Protein AF-A0A6L5G0G0-F1 (afdb_monomer)

Solvent-accessible surface area (backbone atoms only — not comparable to full-atom values): 9342 Å² total; per-residue (Å²): 133,73,74,63,68,57,70,72,74,51,90,42,75,26,52,56,30,39,53,50,12,50,52,31,34,53,52,14,51,51,35,55,75,64,59,77,50,61,69,68,58,22,54,49,28,38,52,49,12,52,54,31,38,58,48,15,64,65,59,67,57,68,87,80,66,74,54,48,72,48,60,78,54,49,66,43,68,69,32,62,46,70,72,33,79,44,62,29,80,39,79,40,68,38,31,44,49,64,45,68,46,42,78,51,88,53,52,81,57,82,54,84,40,38,14,36,45,38,36,22,51,75,84,42,80,76,47,68,41,85,55,57,53,41,75,48,70,38,66,73,41,79,45,42,42,35,44,32,50,22,34,40,75,69,43,54,26,45,66,73,42,66,40,77,35,43,33,36,23,37,81,125

Secondary structure (DSSP, 8-state):
--SHHHHHH--SHHHHHHHHHHHHHHHHHHHHHHT-S-HHHHHHHHHHHHHHHHHHHHHSS---PPPPBPPS-EEEEEESPTTEEEETTSEEEEEEEEES-EE---TT---TTEEEEEEEETTEEEE--SSSEEEEE--SEEEEEEEEEE-TTSPEEEEEEEEEEEEEEE--

Foldseek 3Di:
DPVPVVPPPPPDPLVVLLVQLVVLLVVLVVCCVVVVDDPVSSVVSNVSSVVSNVVSVVRPPDPVPPAAADAPKAKDWPPPDFAAEDAAPDWDKTAIDMPPADQDQALPDPDRNYWWKFKDKQNHTQDTDSHRMDIDHHHAAKIKIKIWTGHSNRGAHVVTHIDIGIYGHDND

Mean predicted aligned error: 12.22 Å

pLDDT: mean 87.74, std 15.02, range [38.47, 98.75]

Nearest PDB structures (foldseek):
  1ccz-assembly1_A  TM=6.020E-01  e=1.838E+00  Homo sapiens
  3d36-assembly1_A  TM=2.851E-01  e=2.167E-01  Geobacillus stearothermophilus 10

Structure (mmCIF, N/CA/C/O backbone):
data_AF-A0A6L5G0G0-F1
#
_entry.id   AF-A0A6L5G0G0-F1
#
loop_
_atom_site.group_PDB
_atom_site.id
_atom_site.type_symbol
_atom_site.label_atom_id
_atom_site.label_alt_id
_atom_site.label_comp_id
_atom_site.label_asym_id
_atom_site.label_entity_id
_atom_site.label_seq_id
_atom_site.pdbx_PDB_ins_code
_atom_site.Cartn_x
_atom_site.Cartn_y
_atom_site.Cartn_z
_atom_site.occupancy
_atom_site.B_iso_or_equiv
_atom_site.auth_seq_id
_atom_site.auth_comp_id
_atom_site.auth_asym_id
_atom_site.auth_atom_id
_atom_site.pdbx_PDB_model_num
ATOM 1 N N . MET A 1 1 ? 3.079 16.832 -18.531 1.00 38.66 1 MET A N 1
ATOM 2 C CA . MET A 1 1 ? 4.451 16.418 -18.903 1.00 38.66 1 MET A CA 1
ATOM 3 C C . MET A 1 1 ? 4.672 14.930 -18.592 1.00 38.66 1 MET A C 1
ATOM 5 O O . MET A 1 1 ? 5.635 14.574 -17.938 1.00 38.66 1 MET A O 1
ATOM 9 N N . SER A 1 2 ? 3.770 14.051 -19.047 1.00 50.28 2 SER A N 1
ATOM 10 C CA . SER A 1 2 ? 3.674 12.662 -18.550 1.00 50.28 2 SER A CA 1
ATOM 11 C C . SER A 1 2 ? 4.301 11.609 -19.482 1.00 50.28 2 SER A C 1
ATOM 13 O O . SER A 1 2 ? 4.584 10.502 -19.050 1.00 50.28 2 SER A O 1
ATOM 15 N N . LEU A 1 3 ? 4.626 11.965 -20.730 1.00 41.34 3 LEU A N 1
ATOM 16 C CA . LEU A 1 3 ? 5.251 11.040 -21.689 1.00 41.34 3 LEU A CA 1
ATOM 17 C C . LEU A 1 3 ? 6.775 10.886 -21.529 1.00 41.34 3 LEU A C 1
ATOM 19 O O . LEU A 1 3 ? 7.343 9.932 -22.049 1.00 41.34 3 LEU A O 1
ATOM 23 N N . ALA A 1 4 ? 7.446 11.803 -20.823 1.00 38.47 4 ALA A N 1
ATOM 24 C CA . ALA A 1 4 ? 8.908 11.804 -20.723 1.00 38.47 4 ALA A CA 1
ATOM 25 C C . ALA A 1 4 ? 9.458 10.801 -19.691 1.00 38.47 4 ALA A C 1
ATOM 27 O O . ALA A 1 4 ? 10.555 10.291 -19.889 1.00 38.47 4 ALA A O 1
ATOM 28 N N . HIS A 1 5 ? 8.697 10.477 -18.639 1.00 39.84 5 HIS A N 1
ATOM 29 C CA . HIS A 1 5 ? 9.142 9.535 -17.602 1.00 39.84 5 HIS A CA 1
ATOM 30 C C . HIS A 1 5 ? 8.911 8.063 -17.953 1.00 39.84 5 HIS A C 1
ATOM 32 O O . HIS A 1 5 ? 9.583 7.205 -17.395 1.00 39.84 5 HIS A O 1
ATOM 38 N N . ILE A 1 6 ? 8.031 7.767 -18.916 1.00 47.44 6 ILE A N 1
ATOM 39 C CA . ILE A 1 6 ? 7.888 6.403 -19.442 1.00 47.44 6 ILE A CA 1
ATOM 40 C C . ILE A 1 6 ? 9.139 6.053 -20.256 1.00 47.44 6 ILE A C 1
ATOM 42 O O . ILE A 1 6 ? 9.745 5.023 -20.027 1.00 47.44 6 ILE A O 1
ATOM 46 N N . LEU A 1 7 ? 9.610 6.954 -21.124 1.00 46.91 7 LEU A N 1
ATOM 47 C CA . LEU A 1 7 ? 10.723 6.671 -22.041 1.00 46.91 7 LEU A CA 1
ATOM 48 C C . LEU A 1 7 ? 12.123 6.716 -21.406 1.00 46.91 7 LEU A C 1
ATOM 50 O O . LEU A 1 7 ? 13.072 6.263 -22.042 1.00 46.91 7 LEU A O 1
ATOM 54 N N . SER A 1 8 ? 12.291 7.280 -20.205 1.00 47.31 8 SER A N 1
ATOM 55 C CA . SER A 1 8 ? 13.625 7.446 -19.607 1.00 47.31 8 SER A CA 1
ATOM 56 C C . SER A 1 8 ? 14.097 6.254 -18.770 1.00 47.31 8 SER A C 1
ATOM 58 O O . SER A 1 8 ? 15.305 6.100 -18.620 1.00 47.31 8 SER A O 1
ATOM 60 N N . ASN A 1 9 ? 13.185 5.413 -18.262 1.00 46.22 9 ASN A N 1
ATOM 61 C CA . ASN A 1 9 ? 13.530 4.239 -17.443 1.00 46.22 9 ASN A CA 1
ATOM 62 C C . ASN A 1 9 ? 13.171 2.886 -18.086 1.00 46.22 9 ASN A C 1
ATOM 64 O O . ASN A 1 9 ? 13.640 1.861 -17.609 1.00 46.22 9 ASN A O 1
ATOM 68 N N . SER A 1 10 ? 12.398 2.855 -19.178 1.00 51.69 10 SER A N 1
ATOM 69 C CA . SER A 1 10 ? 11.943 1.616 -19.828 1.00 51.69 10 SER A CA 1
ATOM 70 C C . SER A 1 10 ? 12.792 1.240 -21.055 1.00 51.69 10 SER A C 1
ATOM 72 O O . SER A 1 10 ? 12.276 1.074 -22.162 1.00 51.69 10 SER A O 1
ATOM 74 N N . GLY A 1 11 ? 14.114 1.138 -20.897 1.00 51.06 11 GLY A N 1
ATOM 75 C CA . GLY A 1 11 ? 15.031 0.654 -21.945 1.00 51.06 11 GLY A CA 1
ATOM 76 C C . GLY A 1 11 ? 14.934 -0.860 -22.184 1.00 51.06 11 GLY A C 1
ATOM 77 O O . GLY A 1 11 ? 15.960 -1.527 -22.285 1.00 51.06 11 GLY A O 1
ATOM 78 N N . GLY A 1 12 ? 13.717 -1.407 -22.175 1.00 65.69 12 GLY A N 1
ATOM 79 C CA . GLY A 1 12 ? 13.437 -2.833 -22.275 1.00 65.69 12 GLY A CA 1
ATOM 80 C C . GLY A 1 12 ? 13.201 -3.298 -23.720 1.00 65.69 12 GLY A C 1
ATOM 81 O O . GLY A 1 12 ? 12.802 -2.499 -24.578 1.00 65.69 12 GLY A O 1
ATOM 82 N N . PRO A 1 13 ? 13.408 -4.598 -24.013 1.00 68.88 13 PRO A N 1
ATOM 83 C CA . PRO A 1 13 ? 13.151 -5.177 -25.335 1.00 68.88 13 PRO A CA 1
ATOM 84 C C . PRO A 1 13 ? 11.705 -4.981 -25.825 1.00 68.88 13 PRO A C 1
ATOM 86 O O . PRO A 1 13 ? 11.450 -4.946 -27.026 1.00 68.88 13 PRO A O 1
ATOM 89 N N . ASP A 1 14 ? 10.748 -4.854 -24.909 1.00 73.94 14 ASP A N 1
ATOM 90 C CA . ASP A 1 14 ? 9.327 -4.621 -25.165 1.00 73.94 14 ASP A CA 1
ATOM 91 C C . ASP A 1 14 ? 9.059 -3.233 -25.771 1.00 73.94 14 ASP A C 1
ATOM 93 O O . ASP A 1 14 ? 8.331 -3.118 -26.762 1.00 73.94 14 ASP A O 1
ATOM 97 N N . VAL A 1 15 ? 9.709 -2.186 -25.257 1.00 77.00 15 VAL A N 1
ATOM 98 C CA . VAL A 1 15 ? 9.562 -0.813 -25.766 1.00 77.00 15 VAL A CA 1
ATOM 99 C C . VAL A 1 15 ? 10.229 -0.659 -27.130 1.00 77.00 15 VAL A C 1
ATOM 101 O O . VAL A 1 15 ? 9.651 -0.053 -28.038 1.00 77.00 15 VAL A O 1
ATOM 104 N N . GLU A 1 16 ? 11.403 -1.264 -27.321 1.00 80.19 16 GLU A N 1
ATOM 105 C CA . GLU A 1 16 ? 12.079 -1.304 -28.623 1.00 80.19 16 GLU A CA 1
ATOM 106 C C . GLU A 1 16 ? 11.213 -1.999 -29.688 1.00 80.19 16 GLU A C 1
ATOM 108 O O . GLU A 1 16 ? 11.059 -1.489 -30.806 1.00 80.19 16 GLU A O 1
ATOM 113 N N . LEU A 1 17 ? 10.582 -3.124 -29.333 1.00 83.44 17 LEU A N 1
ATOM 114 C CA . LEU A 1 17 ? 9.661 -3.853 -30.208 1.00 83.44 17 LEU A CA 1
ATOM 115 C C . LEU A 1 17 ? 8.393 -3.053 -30.518 1.00 83.44 17 LEU A C 1
ATOM 117 O O . LEU A 1 17 ? 7.915 -3.101 -31.653 1.00 83.44 17 LEU A O 1
ATOM 121 N N . LEU A 1 18 ? 7.865 -2.288 -29.561 1.00 84.56 18 LEU A N 1
ATOM 122 C CA . LEU A 1 18 ? 6.684 -1.448 -29.764 1.00 84.56 18 LEU A CA 1
ATOM 123 C C . LEU A 1 18 ? 6.971 -0.283 -30.726 1.00 84.56 18 LEU A C 1
ATOM 125 O O . LEU A 1 18 ? 6.176 -0.005 -31.629 1.00 84.56 18 LEU A O 1
ATOM 129 N N . ILE A 1 19 ? 8.138 0.355 -30.595 1.00 86.88 19 ILE A N 1
ATOM 130 C CA . ILE A 1 19 ? 8.593 1.402 -31.522 1.00 86.88 19 ILE A CA 1
ATOM 131 C C . ILE A 1 19 ? 8.806 0.816 -32.925 1.00 86.88 19 ILE A C 1
ATOM 133 O O . ILE A 1 19 ? 8.362 1.404 -33.918 1.00 86.88 19 ILE A O 1
ATOM 137 N N . ALA A 1 20 ? 9.425 -0.363 -33.025 1.00 86.81 20 ALA A N 1
ATOM 138 C CA . ALA A 1 20 ? 9.619 -1.056 -34.297 1.00 86.81 20 ALA A CA 1
ATOM 139 C C . ALA A 1 20 ? 8.284 -1.462 -34.949 1.00 86.81 20 ALA A C 1
ATOM 141 O O . ALA A 1 20 ? 8.104 -1.266 -36.155 1.00 86.81 20 ALA A O 1
ATOM 142 N N . ALA A 1 21 ? 7.328 -1.965 -34.161 1.00 89.88 21 ALA A N 1
ATOM 143 C CA . ALA A 1 21 ? 5.978 -2.300 -34.609 1.00 89.88 21 ALA A CA 1
ATOM 144 C C . ALA A 1 21 ? 5.264 -1.074 -35.190 1.00 89.88 21 ALA A C 1
ATOM 146 O O . ALA A 1 21 ? 4.724 -1.127 -36.298 1.00 89.88 21 ALA A O 1
ATOM 147 N N . PHE A 1 22 ? 5.318 0.056 -34.481 1.00 90.38 22 PHE A N 1
ATOM 148 C CA . PHE A 1 22 ? 4.723 1.308 -34.936 1.00 90.38 22 PHE A CA 1
ATOM 149 C C . PHE A 1 22 ? 5.368 1.809 -36.237 1.00 90.38 22 PHE A C 1
ATOM 151 O O . PHE A 1 22 ? 4.660 2.123 -37.197 1.00 90.38 22 PHE A O 1
ATOM 158 N N . GLY A 1 23 ? 6.703 1.815 -36.315 1.00 91.38 23 GLY A N 1
ATOM 159 C CA . GLY A 1 23 ? 7.438 2.221 -37.515 1.00 91.38 23 GLY A CA 1
ATOM 160 C C . GLY A 1 23 ? 7.108 1.361 -38.740 1.00 91.38 23 GLY A C 1
ATOM 161 O O . GLY A 1 23 ? 6.829 1.895 -39.818 1.00 91.38 23 GLY A O 1
ATOM 162 N N . ALA A 1 24 ? 7.065 0.036 -38.573 1.00 90.50 24 ALA A N 1
ATOM 163 C CA . ALA A 1 24 ? 6.677 -0.895 -39.633 1.00 90.50 24 ALA A CA 1
ATOM 164 C C . ALA A 1 24 ? 5.220 -0.689 -40.081 1.00 90.50 24 ALA A C 1
ATOM 166 O O . ALA A 1 24 ? 4.935 -0.722 -41.280 1.00 90.50 24 ALA A O 1
ATOM 167 N N . GLY A 1 25 ? 4.309 -0.412 -39.141 1.00 91.94 25 GLY A N 1
ATOM 168 C CA . GLY A 1 25 ? 2.899 -0.147 -39.426 1.00 91.94 25 GLY A CA 1
ATOM 169 C C . GLY A 1 25 ? 2.702 1.126 -40.247 1.00 91.94 25 GLY A C 1
ATOM 170 O O . GLY A 1 25 ? 2.052 1.092 -41.294 1.00 91.94 25 GLY A O 1
ATOM 171 N N . VAL A 1 26 ? 3.325 2.232 -39.828 1.00 92.06 26 VAL A N 1
ATOM 172 C CA . VAL A 1 26 ? 3.271 3.514 -40.551 1.00 92.06 26 VAL A CA 1
ATOM 173 C C . VAL A 1 26 ? 3.848 3.367 -41.959 1.00 92.06 26 VAL A C 1
ATOM 175 O O . VAL A 1 26 ? 3.199 3.769 -42.926 1.00 92.06 26 VAL A O 1
ATOM 178 N N . LEU A 1 27 ? 5.019 2.738 -42.108 1.00 89.81 27 LEU A N 1
ATOM 179 C CA . LEU A 1 27 ? 5.615 2.483 -43.425 1.00 89.81 27 LEU A CA 1
ATOM 180 C C . LEU A 1 27 ? 4.720 1.600 -44.300 1.00 89.81 27 LEU A C 1
ATOM 182 O O . LEU A 1 27 ? 4.529 1.901 -45.478 1.00 89.81 27 LEU A O 1
ATOM 186 N N . GLY A 1 28 ? 4.127 0.550 -43.725 1.00 87.81 28 GLY A N 1
ATOM 187 C CA . GLY A 1 28 ? 3.177 -0.324 -44.408 1.00 87.81 28 GLY A CA 1
ATOM 188 C C . GLY A 1 28 ? 1.979 0.446 -44.970 1.00 87.81 28 GLY A C 1
ATOM 189 O O . GLY A 1 28 ? 1.665 0.293 -46.153 1.00 87.81 28 GLY A O 1
ATOM 190 N N . ILE A 1 29 ? 1.362 1.320 -44.167 1.00 89.69 29 ILE A N 1
ATOM 191 C CA . ILE A 1 29 ? 0.224 2.166 -44.571 1.00 89.69 29 ILE A CA 1
ATOM 192 C C . ILE A 1 29 ? 0.637 3.167 -45.654 1.00 89.69 29 ILE A C 1
ATOM 194 O O . ILE A 1 29 ? -0.036 3.283 -46.680 1.00 89.69 29 ILE A O 1
ATOM 198 N N . VAL A 1 30 ? 1.756 3.869 -45.466 1.00 90.38 30 VAL A N 1
ATOM 199 C CA . VAL A 1 30 ? 2.247 4.872 -46.424 1.00 90.38 30 VAL A CA 1
ATOM 200 C C . VAL A 1 30 ? 2.526 4.228 -47.781 1.00 90.38 30 VAL A C 1
ATOM 202 O O . VAL A 1 30 ? 2.048 4.712 -48.808 1.00 90.38 30 VAL A O 1
ATOM 205 N N . PHE A 1 31 ? 3.2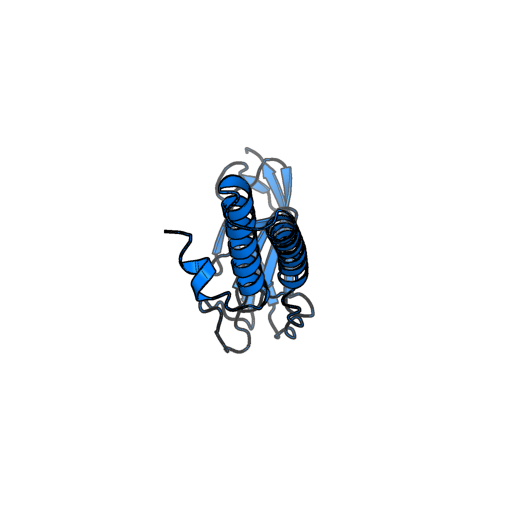21 3.091 -47.797 1.00 90.06 31 PHE A N 1
ATOM 206 C CA . PHE A 1 31 ? 3.501 2.335 -49.016 1.00 90.06 31 PHE A CA 1
ATOM 207 C C . PHE A 1 31 ? 2.242 1.786 -49.690 1.00 90.06 31 PHE A C 1
ATOM 209 O O . PHE A 1 31 ? 2.192 1.739 -50.923 1.00 90.06 31 PHE A O 1
ATOM 216 N N . PHE A 1 32 ? 1.215 1.432 -48.914 1.00 85.94 32 PHE A N 1
ATOM 217 C CA . PHE A 1 32 ? -0.089 1.040 -49.445 1.00 85.94 32 PHE A CA 1
ATOM 218 C C . PHE A 1 32 ? -0.778 2.205 -50.164 1.00 85.94 32 PHE A C 1
ATOM 220 O O . PHE A 1 32 ? -1.197 2.073 -51.315 1.00 85.94 32 PHE A O 1
ATOM 227 N N . MET A 1 33 ? -0.866 3.362 -49.499 1.00 87.62 33 MET A N 1
ATOM 228 C CA . MET A 1 33 ? -1.570 4.543 -50.007 1.00 87.62 33 MET A CA 1
ATOM 229 C C . MET A 1 33 ? -0.862 5.170 -51.206 1.00 87.62 33 MET A C 1
ATOM 231 O O . MET A 1 33 ? -1.510 5.554 -52.177 1.00 87.62 33 MET A O 1
ATOM 235 N N . GLN A 1 34 ? 0.468 5.248 -51.162 1.00 89.00 34 GLN A N 1
ATOM 236 C CA . GLN A 1 34 ? 1.266 5.859 -52.224 1.00 89.00 34 GLN A CA 1
ATOM 237 C C . GLN A 1 34 ? 1.442 4.944 -53.444 1.00 89.00 34 GLN A C 1
ATOM 239 O O . GLN A 1 34 ? 1.926 5.409 -54.473 1.00 89.00 34 GLN A O 1
ATOM 244 N N . LYS A 1 35 ? 1.093 3.649 -53.344 1.00 82.38 35 LYS A N 1
ATOM 245 C CA . LYS A 1 35 ? 1.409 2.614 -54.352 1.00 82.38 35 LYS A CA 1
ATOM 246 C C . LYS A 1 35 ? 2.883 2.635 -54.794 1.00 82.38 35 LYS A C 1
ATOM 248 O O . LYS A 1 35 ? 3.208 2.242 -55.912 1.00 82.38 35 LYS A O 1
ATOM 253 N N . ALA A 1 36 ? 3.774 3.104 -53.920 1.00 76.88 36 ALA A N 1
ATOM 254 C CA . ALA A 1 36 ? 5.182 3.338 -54.232 1.00 76.88 36 ALA A CA 1
ATOM 255 C C . ALA A 1 36 ? 5.975 2.030 -54.409 1.00 76.88 36 ALA A C 1
ATOM 257 O O . ALA A 1 36 ? 7.035 2.012 -55.029 1.00 76.88 36 ALA A O 1
ATOM 258 N N . VAL A 1 37 ? 5.451 0.926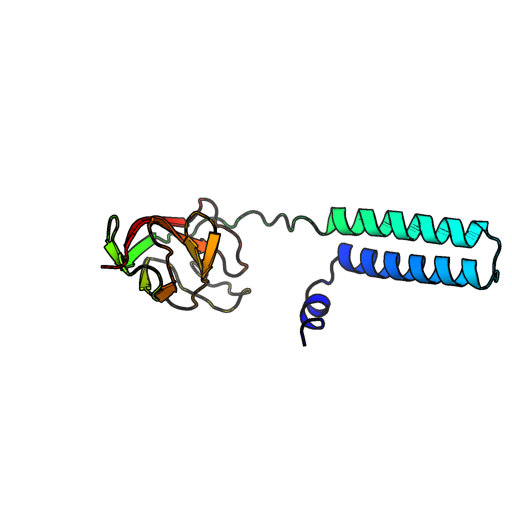 -53.872 1.00 84.62 37 VAL A N 1
ATOM 259 C CA . VAL A 1 37 ? 6.050 -0.412 -53.916 1.00 84.62 37 VAL A CA 1
ATOM 260 C C . VAL A 1 37 ? 5.010 -1.450 -54.328 1.00 84.62 37 VAL A C 1
ATOM 262 O O . VAL A 1 37 ? 3.806 -1.189 -54.362 1.00 84.62 37 VAL A O 1
ATOM 265 N N . LYS A 1 38 ? 5.474 -2.670 -54.617 1.00 88.81 38 LYS A N 1
ATOM 266 C CA . LYS A 1 38 ? 4.581 -3.804 -54.873 1.00 88.81 38 LYS A CA 1
ATOM 267 C C . LYS A 1 38 ? 3.655 -4.019 -53.662 1.00 88.81 38 LYS A C 1
ATOM 269 O O . LYS A 1 38 ? 4.154 -4.001 -52.536 1.00 88.81 38 LYS A O 1
ATOM 274 N N . PRO A 1 39 ? 2.357 -4.321 -53.865 1.00 82.31 39 PRO A N 1
ATOM 275 C CA . PRO A 1 39 ? 1.392 -4.510 -52.773 1.00 82.31 39 PRO A CA 1
ATOM 276 C C . PRO A 1 39 ? 1.853 -5.518 -51.713 1.00 82.31 39 PRO A C 1
ATOM 278 O O . PRO A 1 39 ? 1.607 -5.339 -50.526 1.00 82.31 39 PRO A O 1
ATOM 281 N N . GLN A 1 40 ? 2.597 -6.541 -52.142 1.00 88.31 40 GLN A N 1
ATOM 282 C CA . GLN A 1 40 ? 3.178 -7.565 -51.274 1.00 88.31 40 GLN A CA 1
ATOM 283 C C . GLN A 1 40 ? 4.103 -6.983 -50.194 1.00 88.31 40 GLN A C 1
ATOM 285 O O . GLN A 1 40 ? 4.094 -7.471 -49.073 1.00 88.31 40 GLN A O 1
ATOM 290 N N . VAL A 1 41 ? 4.863 -5.925 -50.494 1.00 86.19 41 VAL A N 1
ATOM 291 C CA . VAL A 1 41 ? 5.800 -5.304 -49.540 1.00 86.19 41 VAL A CA 1
ATOM 292 C C . VAL A 1 41 ? 5.045 -4.601 -48.413 1.00 86.19 41 VAL A C 1
ATOM 294 O O . VAL A 1 41 ? 5.396 -4.746 -47.249 1.00 86.19 41 VAL A O 1
ATOM 297 N N . SER A 1 42 ? 3.971 -3.885 -48.749 1.00 84.50 42 SER A N 1
ATOM 298 C CA . SER A 1 42 ? 3.117 -3.218 -47.762 1.00 84.50 42 SER A CA 1
ATOM 299 C C . SER A 1 42 ? 2.382 -4.228 -46.872 1.00 84.50 42 SER A C 1
ATOM 301 O O . SER A 1 42 ? 2.395 -4.089 -45.652 1.00 84.50 42 SER A O 1
ATOM 303 N N . VAL A 1 43 ? 1.826 -5.294 -47.461 1.00 87.50 43 VAL A N 1
ATOM 304 C CA . VAL A 1 43 ? 1.162 -6.366 -46.700 1.00 87.50 43 VAL A CA 1
ATOM 305 C C . VAL A 1 43 ? 2.140 -7.055 -45.745 1.00 87.50 43 VAL A C 1
ATOM 307 O O . VAL A 1 43 ? 1.800 -7.280 -44.587 1.00 87.50 43 VAL A O 1
ATOM 310 N N . VAL A 1 44 ? 3.368 -7.342 -46.188 1.00 90.44 44 VAL A N 1
ATOM 311 C CA . VAL A 1 44 ? 4.404 -7.930 -45.324 1.00 90.44 44 VAL A CA 1
ATOM 312 C C . VAL A 1 44 ? 4.767 -6.991 -44.171 1.00 90.44 44 VAL A C 1
ATOM 314 O O . VAL A 1 44 ? 4.837 -7.447 -43.035 1.00 90.44 44 VAL A O 1
ATOM 317 N N . LEU A 1 45 ? 4.937 -5.689 -44.421 1.00 88.44 45 LEU A N 1
ATOM 318 C CA . LEU A 1 45 ? 5.235 -4.713 -43.365 1.00 88.44 45 LEU A CA 1
ATOM 319 C C . LEU A 1 45 ? 4.119 -4.615 -42.319 1.00 88.44 45 LEU A C 1
ATOM 321 O O . LEU A 1 45 ? 4.410 -4.550 -41.128 1.00 88.44 45 LEU A O 1
ATOM 325 N N . LEU A 1 46 ? 2.855 -4.664 -42.746 1.00 89.00 46 LEU A N 1
ATOM 326 C CA . LEU A 1 46 ? 1.712 -4.665 -41.831 1.00 89.00 46 LEU A CA 1
ATOM 327 C C . LEU A 1 46 ? 1.660 -5.938 -40.978 1.00 89.00 46 LEU A C 1
ATOM 329 O O . LEU A 1 46 ? 1.399 -5.860 -39.781 1.00 89.00 46 LEU A O 1
ATOM 333 N N . LEU A 1 47 ? 1.951 -7.104 -41.559 1.00 91.50 47 LEU A N 1
ATOM 334 C CA . LEU A 1 47 ? 2.012 -8.359 -40.804 1.00 91.50 47 LEU A CA 1
ATOM 335 C C . LEU A 1 47 ? 3.169 -8.370 -39.798 1.00 91.50 47 LEU A C 1
ATOM 337 O O . LEU A 1 47 ? 2.987 -8.819 -38.669 1.00 91.50 47 LEU A O 1
ATOM 341 N N . VAL A 1 48 ? 4.333 -7.832 -40.177 1.00 91.19 48 VAL A N 1
ATOM 342 C CA . VAL A 1 48 ? 5.474 -7.666 -39.265 1.00 91.19 48 VAL A CA 1
ATOM 343 C C . VAL A 1 48 ? 5.117 -6.709 -38.128 1.00 91.19 48 VAL A C 1
ATOM 345 O O . VAL A 1 48 ? 5.376 -7.031 -36.975 1.00 91.19 48 VAL A O 1
ATOM 348 N N . ALA A 1 49 ? 4.459 -5.584 -38.417 1.00 91.06 49 ALA A N 1
ATOM 349 C CA . ALA A 1 49 ? 4.007 -4.638 -37.397 1.00 91.06 49 ALA A CA 1
ATOM 350 C C . ALA A 1 49 ? 3.087 -5.297 -36.357 1.00 91.06 49 ALA A C 1
ATOM 352 O O . ALA A 1 49 ? 3.288 -5.131 -35.156 1.00 91.06 49 ALA A O 1
ATOM 353 N N . VAL A 1 50 ? 2.113 -6.093 -36.808 1.00 89.62 50 VAL A N 1
ATOM 354 C CA . VAL A 1 50 ? 1.195 -6.820 -35.917 1.00 89.62 50 VAL A CA 1
ATOM 355 C C . VAL A 1 50 ? 1.940 -7.864 -35.083 1.00 89.62 50 VAL A C 1
ATOM 357 O O . VAL A 1 50 ? 1.735 -7.933 -33.873 1.00 89.62 50 VAL A O 1
ATOM 360 N N . ALA A 1 51 ? 2.826 -8.650 -35.698 1.00 89.56 51 ALA A N 1
ATOM 361 C CA . ALA A 1 51 ? 3.597 -9.671 -34.992 1.00 89.56 51 ALA A CA 1
ATOM 362 C C . ALA A 1 51 ? 4.515 -9.065 -33.915 1.00 89.56 51 ALA A C 1
ATOM 364 O O . ALA A 1 51 ? 4.550 -9.560 -32.787 1.00 89.56 51 ALA A O 1
ATOM 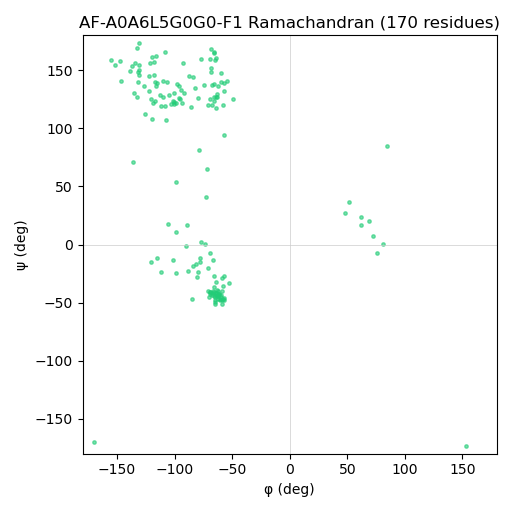365 N N . LEU A 1 52 ? 5.211 -7.969 -34.234 1.00 87.44 52 LEU A N 1
ATOM 366 C CA . LEU A 1 52 ? 6.052 -7.242 -33.281 1.00 87.44 52 LEU A CA 1
ATOM 367 C C . LEU A 1 52 ? 5.218 -6.641 -32.145 1.00 87.44 52 LEU A C 1
ATOM 369 O O . LEU A 1 52 ? 5.608 -6.762 -30.988 1.00 87.44 52 LEU A O 1
ATOM 373 N N . GLY A 1 53 ? 4.045 -6.078 -32.455 1.00 83.88 53 GLY A N 1
ATOM 374 C CA . GLY A 1 53 ? 3.121 -5.548 -31.452 1.00 83.88 53 GLY A CA 1
ATOM 375 C C . GLY A 1 53 ? 2.679 -6.613 -30.448 1.00 83.88 53 GLY A C 1
ATOM 376 O O . GLY A 1 53 ? 2.844 -6.422 -29.249 1.00 83.88 53 GLY A O 1
ATOM 377 N N . ILE A 1 54 ? 2.197 -7.770 -30.918 1.00 84.50 54 ILE A N 1
ATOM 378 C CA . ILE A 1 54 ? 1.792 -8.893 -30.046 1.00 84.50 54 ILE A CA 1
ATOM 379 C C . ILE A 1 54 ? 2.962 -9.365 -29.167 1.00 84.50 54 ILE A C 1
ATOM 381 O O . ILE A 1 54 ? 2.781 -9.670 -27.987 1.00 84.50 54 ILE A O 1
ATOM 385 N N . THR A 1 55 ? 4.168 -9.407 -29.735 1.00 80.94 55 THR A N 1
ATOM 386 C CA . THR A 1 55 ? 5.370 -9.854 -29.022 1.00 80.94 55 THR A CA 1
ATOM 387 C C . THR A 1 55 ? 5.784 -8.858 -27.938 1.00 80.94 55 THR A C 1
ATOM 389 O O . THR A 1 55 ? 6.103 -9.279 -26.831 1.00 80.94 55 THR A O 1
ATOM 392 N N . ALA A 1 56 ? 5.709 -7.551 -28.211 1.00 81.38 56 ALA A N 1
ATOM 393 C CA . ALA A 1 56 ? 5.995 -6.500 -27.234 1.00 81.38 56 ALA A CA 1
ATOM 394 C C . ALA A 1 56 ? 5.091 -6.613 -25.995 1.00 81.38 56 ALA A C 1
ATOM 396 O O . ALA A 1 56 ? 5.586 -6.634 -24.874 1.00 81.38 56 ALA A O 1
ATOM 397 N N . PHE A 1 57 ? 3.781 -6.803 -26.187 1.00 71.25 57 PHE A N 1
ATOM 398 C CA . PHE A 1 57 ? 2.845 -7.009 -25.071 1.00 71.25 57 PHE A CA 1
ATOM 399 C C . PHE A 1 57 ? 3.079 -8.317 -24.304 1.00 71.25 57 PHE A C 1
ATOM 401 O O . PHE A 1 57 ? 2.758 -8.393 -23.124 1.00 71.25 57 PHE A O 1
ATOM 408 N N . SER A 1 58 ? 3.635 -9.342 -24.955 1.00 73.81 58 SER A N 1
ATOM 409 C CA . SER A 1 58 ? 3.942 -10.622 -24.303 1.00 73.81 58 SER A CA 1
ATOM 410 C C . SER A 1 58 ? 5.234 -10.576 -23.481 1.00 73.81 58 SER A C 1
ATOM 412 O O . SER A 1 58 ? 5.404 -11.392 -22.582 1.00 73.81 58 SER A O 1
ATOM 414 N N . LEU A 1 59 ? 6.145 -9.650 -23.798 1.00 66.31 59 LEU A N 1
ATOM 415 C CA . LEU A 1 59 ? 7.427 -9.469 -23.110 1.00 66.31 59 LEU A CA 1
ATOM 416 C C . LEU A 1 59 ? 7.400 -8.339 -22.072 1.00 66.31 59 LEU A C 1
ATOM 418 O O . LEU A 1 59 ? 8.179 -8.384 -21.130 1.00 66.31 59 LEU A O 1
ATOM 422 N N . GLY A 1 60 ? 6.505 -7.356 -22.215 1.00 56.22 60 GLY A N 1
ATOM 423 C CA . GLY A 1 60 ? 6.314 -6.267 -21.246 1.00 56.22 60 GLY A CA 1
ATOM 424 C C . GLY A 1 60 ? 5.526 -6.670 -19.992 1.00 56.22 60 GLY A C 1
ATOM 425 O O . GLY A 1 60 ? 5.232 -5.832 -19.145 1.00 56.22 60 GLY A O 1
ATOM 426 N N . GLY A 1 61 ? 5.145 -7.944 -19.878 1.00 53.03 61 GLY A N 1
ATOM 427 C CA . GLY A 1 61 ? 4.532 -8.509 -18.686 1.00 53.03 61 GLY A CA 1
ATOM 428 C C . GLY A 1 61 ? 5.569 -9.285 -17.889 1.00 53.03 61 GLY A C 1
ATOM 429 O O . GLY A 1 61 ? 6.111 -10.266 -18.388 1.00 53.03 61 GLY A O 1
ATOM 430 N N . SER A 1 62 ? 5.771 -8.872 -16.640 1.00 47.00 62 SER A N 1
ATOM 431 C CA . SER A 1 62 ? 6.586 -9.547 -15.627 1.00 47.00 62 SER A CA 1
ATOM 432 C C . SER A 1 62 ? 8.077 -9.219 -15.679 1.00 47.00 62 SER A C 1
ATOM 434 O O . SER A 1 62 ? 8.906 -10.024 -16.106 1.00 47.00 62 SER A O 1
ATOM 436 N N . GLU A 1 63 ? 8.441 -8.113 -15.030 1.00 51.44 63 GLU A N 1
ATOM 437 C CA . GLU A 1 63 ? 9.612 -8.173 -14.159 1.00 51.44 63 GLU A CA 1
ATOM 438 C C . GLU A 1 63 ? 9.326 -9.280 -13.140 1.00 51.44 63 GLU A C 1
ATOM 440 O O . GLU A 1 63 ? 8.611 -9.098 -12.158 1.00 51.44 63 GLU A O 1
ATOM 445 N N . SER A 1 64 ? 9.790 -10.494 -13.440 1.00 49.03 64 SER A N 1
ATOM 446 C CA . SER A 1 64 ? 9.822 -11.594 -12.481 1.00 49.03 64 SER A CA 1
ATOM 447 C C . SER A 1 64 ? 10.921 -11.280 -11.469 1.00 49.03 64 SER A C 1
ATOM 449 O O . SER A 1 64 ? 11.959 -11.940 -11.432 1.00 49.03 64 SER A O 1
ATOM 451 N N . GLY A 1 65 ? 10.722 -10.211 -10.699 1.00 57.91 65 GLY A N 1
ATOM 452 C CA . GLY A 1 65 ? 11.472 -9.957 -9.488 1.00 57.91 65 GLY A CA 1
ATOM 453 C C . GLY A 1 65 ? 11.132 -11.084 -8.531 1.00 57.91 65 GLY A C 1
ATOM 454 O O . GLY 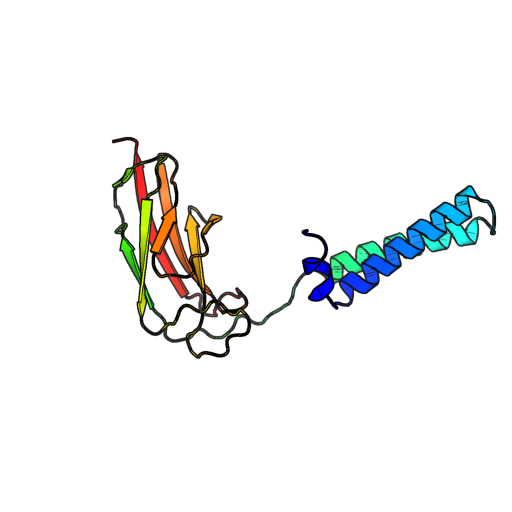A 1 65 ? 9.970 -11.291 -8.185 1.00 57.91 65 GLY A O 1
ATOM 455 N N . VAL A 1 66 ? 12.130 -11.878 -8.157 1.00 77.25 66 VAL A N 1
A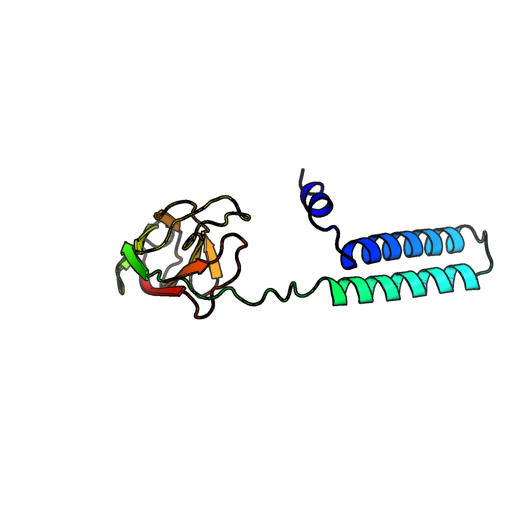TOM 456 C CA . VAL A 1 66 ? 11.988 -12.745 -6.990 1.00 77.25 66 VAL A CA 1
ATOM 457 C C . VAL A 1 66 ? 11.679 -11.816 -5.822 1.00 77.25 66 VAL A C 1
ATOM 459 O O . VAL A 1 66 ? 12.490 -10.936 -5.541 1.00 77.25 66 VAL A O 1
ATOM 462 N N . ASN A 1 67 ? 10.520 -11.995 -5.180 1.00 87.06 67 ASN A N 1
ATOM 463 C CA . ASN A 1 67 ? 10.155 -11.220 -3.996 1.00 87.06 67 ASN A CA 1
ATOM 464 C C . ASN A 1 67 ? 11.323 -11.245 -2.997 1.00 87.06 67 ASN A C 1
ATOM 466 O O . ASN A 1 67 ? 11.797 -12.342 -2.662 1.00 87.06 67 ASN A O 1
ATOM 470 N N . PRO A 1 68 ? 11.818 -10.080 -2.547 1.00 89.56 68 PRO A N 1
ATOM 471 C CA . PRO A 1 68 ? 12.948 -10.031 -1.637 1.00 89.56 68 PRO A CA 1
ATOM 472 C C . PRO A 1 68 ? 12.625 -10.778 -0.335 1.00 89.56 68 PRO A C 1
ATOM 474 O O . PRO A 1 68 ? 11.466 -10.814 0.092 1.00 89.56 68 PRO A O 1
ATOM 477 N N . PRO A 1 69 ? 13.623 -11.401 0.314 1.00 92.75 69 PRO A N 1
ATOM 478 C CA . PRO A 1 69 ? 13.409 -12.018 1.615 1.00 92.75 69 PRO A CA 1
ATOM 479 C C . PRO A 1 69 ? 12.951 -10.963 2.624 1.00 92.75 69 PRO A C 1
ATOM 481 O O . PRO A 1 69 ? 13.462 -9.843 2.627 1.00 92.75 69 PRO A O 1
ATOM 484 N N . ALA A 1 70 ? 11.996 -11.331 3.474 1.00 94.38 70 ALA A N 1
ATOM 485 C CA . ALA A 1 70 ? 11.482 -10.441 4.506 1.00 94.38 70 ALA A CA 1
ATOM 486 C C . ALA A 1 70 ? 12.577 -10.058 5.520 1.00 94.38 70 ALA A C 1
ATOM 488 O O . ALA A 1 70 ? 13.206 -10.965 6.082 1.00 94.38 70 ALA A O 1
ATOM 489 N N . PRO A 1 71 ? 12.805 -8.757 5.779 1.00 94.75 71 PRO A N 1
ATOM 490 C CA . PRO A 1 71 ? 13.535 -8.322 6.964 1.00 94.75 71 PRO A CA 1
ATOM 491 C C . PRO A 1 71 ? 12.729 -8.604 8.244 1.00 94.75 71 PRO A C 1
ATOM 493 O O . PRO A 1 71 ? 11.539 -8.914 8.192 1.00 94.75 71 PRO A O 1
ATOM 496 N N . ASP A 1 72 ? 13.385 -8.481 9.399 1.00 95.69 72 ASP A N 1
ATOM 497 C CA . ASP A 1 72 ? 12.735 -8.568 10.712 1.00 95.69 72 ASP A CA 1
ATOM 498 C C . ASP A 1 72 ? 12.023 -7.240 11.021 1.00 95.69 72 ASP A C 1
ATOM 500 O O . ASP A 1 72 ? 12.587 -6.347 11.652 1.00 95.69 72 ASP A O 1
ATOM 504 N N . VAL A 1 73 ? 10.819 -7.081 10.466 1.00 96.88 73 VAL A N 1
ATOM 505 C CA . VAL A 1 73 ? 9.970 -5.889 10.608 1.00 96.88 73 VAL A CA 1
ATOM 506 C C . VAL A 1 73 ? 8.590 -6.308 11.096 1.00 96.88 73 VAL A C 1
ATOM 508 O O . VAL A 1 73 ? 8.010 -7.266 10.578 1.00 96.88 73 VAL A O 1
ATOM 511 N N . ALA A 1 74 ? 8.047 -5.561 12.053 1.00 96.81 74 ALA A N 1
ATOM 512 C CA . ALA A 1 74 ? 6.684 -5.722 12.542 1.00 96.81 74 ALA A CA 1
ATOM 513 C C . ALA A 1 74 ? 5.891 -4.422 12.372 1.00 96.81 74 ALA A C 1
ATOM 515 O O . ALA A 1 74 ? 6.440 -3.327 12.497 1.00 96.81 74 ALA A O 1
ATOM 516 N N . LEU A 1 75 ? 4.597 -4.559 12.079 1.00 98.00 75 LEU A N 1
ATOM 517 C CA . LEU A 1 75 ? 3.662 -3.447 11.928 1.00 98.00 75 LEU A CA 1
ATOM 518 C C . LEU A 1 75 ? 2.600 -3.533 13.020 1.00 98.00 75 LEU A C 1
ATOM 520 O O . LEU A 1 75 ? 2.100 -4.620 13.297 1.00 98.00 75 LEU A O 1
ATOM 524 N N . THR A 1 76 ? 2.222 -2.395 13.597 1.00 98.25 76 THR A N 1
ATOM 525 C CA . THR A 1 76 ? 1.096 -2.311 14.536 1.00 98.25 76 THR A CA 1
ATOM 526 C C . THR A 1 76 ? 0.231 -1.100 14.218 1.00 98.25 76 THR A C 1
ATOM 528 O O . THR A 1 76 ? 0.731 0.016 14.109 1.00 98.25 76 THR A O 1
ATOM 531 N N . PHE A 1 77 ? -1.086 -1.286 14.121 1.00 98.31 77 PHE A N 1
ATOM 532 C CA . PHE A 1 77 ? -2.011 -0.155 14.049 1.00 98.31 77 PHE A CA 1
ATOM 533 C C . PHE A 1 77 ? -2.090 0.558 15.401 1.00 98.31 77 PHE A C 1
ATOM 535 O O . PHE A 1 77 ? -2.508 -0.023 16.404 1.00 98.31 77 PHE A O 1
ATOM 542 N N . VAL A 1 78 ? -1.726 1.839 15.415 1.00 98.25 78 VAL A N 1
ATOM 543 C CA . VAL A 1 78 ? -1.916 2.730 16.568 1.00 98.25 78 VAL A CA 1
ATOM 544 C C . VAL A 1 78 ? -3.325 3.319 16.536 1.00 98.25 78 VAL A C 1
ATOM 546 O O . VAL A 1 78 ? -4.037 3.289 17.540 1.00 98.25 78 VAL A O 1
ATOM 549 N N . THR A 1 79 ? -3.736 3.810 15.365 1.00 97.19 79 THR A N 1
ATOM 550 C CA . THR A 1 79 ? -5.073 4.351 15.090 1.00 97.19 79 THR A CA 1
ATOM 551 C C . THR A 1 79 ? -5.443 4.030 13.638 1.00 97.19 79 THR A C 1
ATOM 553 O O . THR A 1 79 ? -4.574 4.145 12.779 1.00 97.19 79 THR A O 1
ATOM 556 N N . PRO A 1 80 ? -6.700 3.675 13.326 1.00 97.50 80 PRO A N 1
ATOM 557 C CA . PRO A 1 80 ? -7.721 3.213 14.263 1.00 97.50 80 PRO A CA 1
ATOM 558 C C . PRO A 1 80 ? -7.323 1.870 14.899 1.00 97.50 80 PRO A C 1
ATOM 560 O O . PRO A 1 80 ? -6.494 1.140 14.367 1.00 97.50 80 PRO A O 1
ATOM 563 N N . SER A 1 81 ? -7.897 1.538 16.057 1.00 97.50 81 SER A N 1
ATOM 564 C CA . SER A 1 81 ? -7.747 0.193 16.622 1.00 97.50 81 SER A CA 1
ATOM 565 C C . SER A 1 81 ? -8.656 -0.799 15.897 1.00 97.50 81 SER A C 1
ATOM 567 O O . SER A 1 81 ? -9.672 -0.406 15.322 1.00 97.50 81 SER A O 1
ATOM 569 N N . ASN A 1 82 ? -8.351 -2.093 15.997 1.00 98.06 82 ASN A N 1
ATOM 570 C CA . ASN A 1 82 ? -9.258 -3.130 15.515 1.00 98.06 82 ASN A CA 1
ATOM 571 C C . ASN A 1 82 ? -10.662 -2.990 16.137 1.00 98.06 82 ASN A C 1
ATOM 573 O O . ASN A 1 82 ? -10.793 -2.661 17.319 1.00 98.06 82 ASN A O 1
ATOM 577 N N . GLU A 1 83 ? -11.689 -3.221 15.324 1.00 97.88 83 GLU A N 1
ATOM 578 C CA . GLU A 1 83 ? -13.120 -3.065 15.616 1.00 97.88 83 GLU A CA 1
ATOM 579 C C . GLU A 1 83 ? -13.561 -1.627 15.967 1.00 97.88 83 GLU A C 1
ATOM 581 O O . GLU A 1 83 ? -14.649 -1.412 16.510 1.00 97.88 83 GLU A O 1
ATOM 586 N N . ALA A 1 84 ? -12.747 -0.607 15.667 1.00 97.56 84 ALA A N 1
ATOM 587 C CA . ALA A 1 84 ? -13.112 0.782 15.934 1.00 97.56 84 ALA A CA 1
ATOM 588 C C . ALA A 1 84 ? -14.267 1.274 15.045 1.00 97.56 84 ALA A C 1
ATOM 590 O O . ALA A 1 84 ? -14.439 0.852 13.901 1.00 97.56 84 ALA A O 1
ATOM 591 N N . THR A 1 85 ? -15.027 2.244 15.565 1.00 97.88 85 THR A N 1
ATOM 592 C CA . THR A 1 85 ? -16.015 2.998 14.781 1.00 97.88 85 THR A CA 1
ATOM 593 C C . THR A 1 85 ? -15.487 4.385 14.435 1.00 97.88 85 THR A C 1
ATOM 595 O O . THR A 1 85 ? -15.244 5.195 15.341 1.00 97.88 85 THR A O 1
ATOM 598 N N . VAL A 1 86 ? -15.394 4.672 13.142 1.00 97.44 86 VAL A N 1
ATOM 599 C CA . VAL A 1 86 ? -14.833 5.896 12.547 1.00 97.44 86 VAL A CA 1
ATOM 600 C C . VAL A 1 86 ? -15.908 6.649 11.741 1.00 97.44 86 VAL A C 1
ATOM 602 O O . VAL A 1 86 ? -16.919 6.035 11.390 1.00 97.44 86 VAL A O 1
ATOM 605 N N . PRO A 1 87 ? -15.776 7.969 11.504 1.00 97.06 87 PRO A N 1
ATOM 606 C CA . PRO A 1 87 ? -16.730 8.697 10.665 1.00 97.06 87 PRO A CA 1
ATOM 607 C C . PRO A 1 87 ? -16.663 8.210 9.209 1.00 97.06 87 PRO A C 1
ATOM 609 O O . PRO A 1 87 ? -15.574 7.977 8.688 1.00 97.06 87 PRO A O 1
ATOM 612 N N . SER A 1 88 ? -17.817 8.044 8.558 1.00 97.38 88 SER A N 1
ATOM 613 C CA . SER A 1 88 ? -17.888 7.791 7.111 1.00 97.38 88 SER A CA 1
ATOM 614 C C . SER A 1 88 ? -17.910 9.084 6.301 1.00 97.38 88 SER A C 1
ATOM 616 O O . SER A 1 88 ? -18.544 10.059 6.698 1.00 97.38 88 SER A O 1
ATOM 618 N N . GLY A 1 89 ? -17.278 9.067 5.125 1.00 94.94 89 GLY A N 1
ATOM 619 C CA . GLY A 1 89 ? -17.233 10.208 4.201 1.00 94.94 89 GLY A CA 1
ATOM 620 C C . GLY A 1 89 ? -16.401 11.395 4.697 1.00 94.94 89 GLY A C 1
ATOM 621 O O . GLY A 1 89 ? -16.618 12.518 4.244 1.00 94.94 89 GLY A O 1
ATOM 622 N N . GLU A 1 90 ? -15.500 11.154 5.650 1.00 94.94 90 GLU A N 1
ATOM 623 C CA . GLU A 1 90 ? -14.527 12.120 6.156 1.00 94.94 90 GLU A CA 1
ATOM 624 C C . GLU A 1 90 ? -13.133 11.480 6.178 1.00 94.94 90 GLU A C 1
ATOM 626 O O . GLU A 1 90 ? -13.006 10.257 6.298 1.00 94.94 90 GLU A O 1
ATOM 631 N N . ASP A 1 91 ? -12.094 12.315 6.100 1.00 96.12 91 ASP A N 1
ATOM 632 C CA . ASP A 1 91 ? -10.712 11.871 6.258 1.00 96.12 91 ASP A CA 1
ATOM 633 C C . ASP A 1 91 ? -10.479 11.375 7.693 1.00 96.12 91 ASP A C 1
ATOM 635 O O . ASP A 1 91 ? -10.683 12.095 8.677 1.00 96.12 91 ASP A O 1
ATOM 639 N N . ILE A 1 92 ? -10.027 10.129 7.809 1.00 97.00 92 ILE A N 1
ATOM 640 C CA . ILE A 1 92 ? -9.612 9.505 9.060 1.00 97.00 92 ILE A CA 1
ATOM 641 C C . ILE A 1 92 ? -8.102 9.303 9.060 1.00 97.00 92 ILE A C 1
ATOM 643 O O . ILE A 1 92 ? -7.499 8.918 8.058 1.00 97.00 92 ILE A O 1
ATOM 647 N N . GLU A 1 93 ? -7.486 9.539 10.213 1.00 98.06 93 GLU A N 1
ATOM 648 C CA . GLU A 1 93 ? -6.061 9.300 10.395 1.00 98.06 93 GLU A CA 1
ATOM 649 C C . GLU A 1 93 ? -5.796 7.808 10.643 1.00 98.06 93 GLU A C 1
ATOM 651 O O . GLU A 1 93 ? -6.348 7.201 11.566 1.00 98.06 93 GLU A O 1
ATOM 656 N N . VAL A 1 94 ? -4.911 7.234 9.833 1.00 98.31 94 VAL A N 1
ATOM 657 C CA . VAL A 1 94 ? -4.322 5.909 10.012 1.00 98.31 94 VAL A CA 1
ATOM 658 C C . VAL A 1 94 ? -2.866 6.092 10.407 1.00 98.31 94 VAL A C 1
ATOM 660 O O . VAL A 1 94 ? -2.081 6.643 9.638 1.00 98.31 94 VAL A O 1
ATOM 663 N N . THR A 1 95 ? -2.503 5.608 11.590 1.00 98.44 95 THR A N 1
ATOM 664 C CA . THR A 1 95 ? -1.138 5.640 12.117 1.00 98.44 95 THR A CA 1
ATOM 665 C C . THR A 1 95 ? -0.657 4.219 12.385 1.00 98.44 95 THR A C 1
ATOM 667 O O . THR A 1 95 ? -1.307 3.468 13.119 1.00 98.44 95 THR A O 1
ATOM 670 N N . ILE A 1 96 ? 0.488 3.870 11.802 1.00 98.44 96 ILE A N 1
ATOM 671 C CA . ILE A 1 96 ? 1.133 2.559 11.888 1.00 98.44 96 ILE A CA 1
ATOM 672 C C . ILE A 1 96 ? 2.485 2.715 12.574 1.00 98.44 96 ILE A C 1
ATOM 674 O O . ILE A 1 96 ? 3.333 3.453 12.091 1.00 98.44 96 ILE A O 1
ATOM 678 N N . ASP A 1 97 ? 2.701 1.985 13.659 1.00 98.12 97 ASP A N 1
ATOM 679 C CA . ASP A 1 97 ? 4.021 1.841 14.265 1.00 98.12 97 ASP A CA 1
ATOM 680 C C . ASP A 1 97 ? 4.817 0.765 13.515 1.00 98.12 97 ASP A C 1
ATOM 682 O O . ASP A 1 97 ? 4.280 -0.304 13.194 1.00 98.12 97 ASP A O 1
ATOM 686 N N . ILE A 1 98 ? 6.081 1.063 13.207 1.00 97.81 98 ILE A N 1
ATOM 687 C CA . ILE A 1 98 ? 6.975 0.185 12.444 1.00 97.81 98 ILE A CA 1
ATOM 688 C C . ILE A 1 98 ? 8.182 -0.162 13.315 1.00 97.81 98 ILE A C 1
ATOM 690 O O . ILE A 1 98 ? 9.089 0.647 13.515 1.00 97.81 98 ILE A O 1
ATOM 694 N N . GLU A 1 99 ? 8.241 -1.404 13.785 1.00 97.81 99 GLU A N 1
ATOM 695 C CA . GLU A 1 99 ? 9.374 -1.906 14.558 1.00 97.81 99 GLU A CA 1
ATOM 696 C C . GLU A 1 99 ? 10.372 -2.624 13.643 1.00 97.81 99 GLU A C 1
ATOM 698 O O . GLU A 1 99 ? 9.993 -3.445 12.811 1.00 97.81 99 GLU A O 1
ATOM 703 N N . GLY A 1 100 ? 11.667 -2.324 13.788 1.00 95.44 100 GLY A N 1
ATOM 704 C CA . GLY A 1 100 ? 12.745 -2.978 13.026 1.00 95.44 100 GLY A CA 1
ATOM 705 C C . GLY A 1 100 ? 12.892 -2.524 11.566 1.00 95.44 100 GLY A C 1
ATOM 706 O O . GLY A 1 100 ? 13.872 -2.885 10.914 1.00 95.44 100 GLY A O 1
ATOM 707 N N . GLY A 1 101 ? 11.963 -1.707 11.062 1.00 95.06 101 GLY A N 1
ATOM 708 C CA . GLY A 1 101 ? 11.966 -1.175 9.699 1.00 95.06 101 GLY A CA 1
ATOM 709 C C . GLY A 1 101 ? 12.291 0.316 9.622 1.00 95.06 101 GLY A C 1
ATOM 710 O O . GLY A 1 101 ? 12.254 1.042 10.614 1.00 95.06 101 GLY A O 1
ATOM 711 N N . GLN A 1 102 ? 12.596 0.784 8.414 1.00 95.62 102 GLN A N 1
ATOM 712 C CA . GLN A 1 102 ? 12.738 2.205 8.112 1.00 95.62 102 GLN A CA 1
ATOM 713 C C . GLN A 1 102 ? 11.970 2.561 6.839 1.00 95.62 102 GLN A C 1
ATOM 715 O O . GLN A 1 102 ? 12.207 1.983 5.778 1.00 95.62 102 GLN A O 1
ATOM 720 N N . LEU A 1 103 ? 11.107 3.574 6.919 1.00 96.25 103 LEU A N 1
ATOM 721 C CA . LEU A 1 103 ? 10.513 4.162 5.722 1.00 96.25 103 LEU A CA 1
ATOM 722 C C . LEU A 1 103 ? 11.579 4.913 4.925 1.00 96.25 103 LEU A C 1
ATOM 724 O O . LEU A 1 103 ? 12.267 5.801 5.439 1.00 96.25 103 LEU A O 1
ATOM 728 N N . VAL A 1 104 ? 11.712 4.551 3.655 1.00 95.75 104 VAL A N 1
ATOM 729 C CA . VAL A 1 104 ? 12.597 5.211 2.694 1.00 95.75 104 VAL A CA 1
ATOM 730 C C . VAL A 1 104 ? 11.760 5.836 1.584 1.00 95.75 104 VAL A C 1
ATOM 732 O O . VAL A 1 104 ? 10.588 5.520 1.427 1.00 95.75 104 VAL A O 1
ATOM 735 N N . THR A 1 105 ? 12.332 6.772 0.831 1.00 91.25 105 THR A N 1
ATOM 736 C CA . THR A 1 105 ? 11.659 7.417 -0.316 1.00 91.25 105 THR A CA 1
ATOM 737 C C . THR A 1 105 ? 12.409 7.222 -1.631 1.00 91.25 105 THR A C 1
ATOM 739 O O . THR A 1 105 ? 11.845 7.459 -2.696 1.00 91.25 105 THR A O 1
ATOM 742 N N . ASP A 1 106 ? 13.672 6.792 -1.569 1.00 90.00 106 ASP A N 1
ATOM 743 C CA . ASP A 1 106 ? 14.457 6.427 -2.746 1.00 90.00 106 ASP A CA 1
ATOM 744 C C . ASP A 1 106 ? 14.177 4.963 -3.110 1.00 90.00 106 ASP A C 1
ATOM 746 O O . ASP A 1 106 ? 14.505 4.083 -2.305 1.00 90.00 106 ASP A O 1
ATOM 750 N N . PRO A 1 107 ? 13.640 4.676 -4.309 1.00 87.19 107 PRO A N 1
ATOM 751 C CA . PRO A 1 107 ? 13.364 3.307 -4.727 1.00 87.19 107 PRO A CA 1
ATOM 752 C C . PRO A 1 107 ? 14.624 2.457 -4.935 1.00 87.19 107 PRO A C 1
ATOM 754 O O . PRO A 1 107 ? 14.540 1.239 -5.026 1.00 87.19 107 PRO A O 1
ATOM 757 N N . ASN A 1 108 ? 15.807 3.077 -4.990 1.00 88.75 108 ASN A N 1
ATOM 758 C CA . ASN A 1 108 ? 17.094 2.380 -5.077 1.00 88.75 108 ASN A CA 1
ATOM 759 C C . ASN A 1 108 ? 17.790 2.260 -3.716 1.00 88.75 108 ASN A C 1
ATOM 761 O O . ASN A 1 108 ? 18.979 1.932 -3.657 1.00 88.75 108 ASN A O 1
ATOM 765 N N . SER A 1 109 ? 17.089 2.579 -2.625 1.00 90.69 109 SER A N 1
ATOM 766 C CA . SER A 1 109 ? 17.645 2.473 -1.283 1.00 90.69 109 SER A CA 1
ATOM 767 C C . SER A 1 109 ? 18.128 1.051 -1.010 1.00 90.69 109 SER A C 1
ATOM 769 O O . SER A 1 109 ? 17.415 0.075 -1.225 1.00 90.69 109 SER A O 1
ATOM 771 N N . THR A 1 110 ? 19.345 0.937 -0.488 1.00 89.44 110 THR A N 1
ATOM 772 C CA . THR A 1 110 ? 19.940 -0.339 -0.065 1.00 89.44 110 THR A CA 1
ATOM 773 C C . THR A 1 110 ? 19.974 -0.474 1.455 1.00 89.44 110 THR A C 1
ATOM 775 O O . THR A 1 110 ? 20.781 -1.233 1.992 1.00 89.44 110 THR A O 1
ATOM 778 N N . VAL A 1 111 ? 19.187 0.337 2.163 1.00 90.88 111 VAL A N 1
ATOM 779 C CA . VAL A 1 111 ? 19.093 0.286 3.622 1.00 90.88 111 VAL A CA 1
ATOM 780 C C . VAL A 1 111 ? 18.465 -1.045 4.029 1.00 90.88 111 VAL A C 1
ATOM 782 O O . VAL A 1 111 ? 17.394 -1.408 3.549 1.00 90.88 111 VAL A O 1
ATOM 785 N N . GLU A 1 112 ? 19.136 -1.779 4.914 1.00 87.88 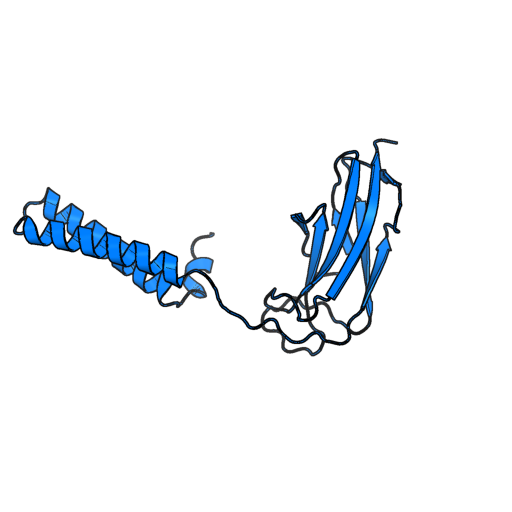112 GLU A N 1
ATOM 786 C CA . GLU A 1 112 ? 18.591 -3.005 5.499 1.00 87.88 112 GLU A CA 1
ATOM 787 C C . GLU A 1 112 ? 17.341 -2.677 6.328 1.00 87.88 112 GLU A C 1
ATOM 789 O O . GLU A 1 112 ? 17.360 -1.742 7.125 1.00 87.88 112 GLU A O 1
ATOM 794 N N . GLY A 1 113 ? 16.241 -3.402 6.099 1.00 91.06 113 GLY A N 1
ATOM 795 C CA . GLY A 1 113 ? 14.936 -3.067 6.688 1.00 91.06 113 GLY A CA 1
ATOM 796 C C . GLY A 1 113 ? 14.274 -1.821 6.083 1.00 91.06 113 GLY A C 1
ATOM 797 O O . GLY A 1 113 ? 13.247 -1.372 6.584 1.00 91.06 113 GLY A O 1
ATOM 798 N N . GLY A 1 114 ? 14.844 -1.253 5.014 1.00 94.69 114 GLY A N 1
ATOM 799 C CA . GLY A 1 114 ? 14.267 -0.134 4.278 1.00 94.69 114 GLY A CA 1
ATOM 800 C C . GLY A 1 114 ? 13.083 -0.563 3.413 1.00 94.69 114 GLY A C 1
ATOM 801 O O . GLY A 1 114 ? 13.157 -1.585 2.729 1.00 94.69 114 GLY A O 1
ATOM 802 N N . GLY A 1 115 ? 12.016 0.232 3.401 1.00 96.19 115 GLY A N 1
ATOM 803 C CA . GLY A 1 115 ? 10.835 -0.050 2.587 1.00 96.19 115 GLY A CA 1
ATOM 804 C C . GLY A 1 115 ? 9.822 1.089 2.514 1.00 96.19 115 GLY A C 1
ATOM 805 O O . GLY A 1 115 ? 10.086 2.216 2.944 1.00 96.19 115 GLY A O 1
ATOM 806 N N . HIS A 1 116 ? 8.656 0.772 1.963 1.00 96.44 116 HIS A N 1
ATOM 807 C CA . HIS A 1 116 ? 7.496 1.654 1.872 1.00 96.44 116 HIS A CA 1
ATOM 808 C C . HIS A 1 116 ? 6.288 1.030 2.563 1.00 96.44 116 HIS A C 1
ATOM 810 O O . HIS A 1 116 ? 6.187 -0.191 2.684 1.00 96.44 116 HIS A O 1
ATOM 816 N N . LEU A 1 117 ? 5.355 1.882 2.979 1.00 97.31 117 LEU A N 1
ATOM 817 C CA . LEU A 1 117 ? 4.070 1.463 3.512 1.00 97.31 117 LEU A CA 1
ATOM 818 C C . LEU A 1 117 ? 3.006 1.602 2.424 1.00 97.31 117 LEU A C 1
ATOM 820 O O . LEU A 1 117 ? 2.891 2.650 1.793 1.00 97.31 117 LEU A O 1
ATOM 824 N N . HIS A 1 118 ? 2.218 0.556 2.214 1.00 97.69 118 HIS A N 1
ATOM 825 C CA . HIS A 1 118 ? 1.022 0.573 1.382 1.00 97.69 118 HIS A CA 1
ATOM 826 C C . HIS A 1 118 ? -0.202 0.376 2.275 1.00 97.69 118 HIS A C 1
ATOM 828 O O . HIS A 1 118 ? -0.257 -0.583 3.044 1.00 97.69 118 HIS A O 1
ATOM 834 N N . ILE A 1 119 ? -1.196 1.253 2.146 1.00 98.06 119 ILE A N 1
ATOM 835 C CA . ILE A 1 119 ? -2.484 1.120 2.830 1.00 98.06 119 ILE A CA 1
ATOM 836 C C . ILE A 1 119 ? -3.529 0.662 1.821 1.00 98.06 119 ILE A C 1
ATOM 838 O O . ILE A 1 119 ? -3.688 1.266 0.755 1.00 98.06 119 ILE A O 1
ATOM 842 N N . TYR A 1 120 ? -4.253 -0.394 2.173 1.00 98.38 120 TYR A N 1
ATOM 843 C CA . TYR A 1 120 ? -5.366 -0.919 1.398 1.00 98.38 120 TYR A CA 1
ATOM 844 C C . TYR A 1 120 ? -6.658 -0.842 2.201 1.00 98.38 120 TYR A C 1
ATOM 846 O O . TYR A 1 120 ? -6.648 -1.060 3.409 1.00 98.38 120 TYR A O 1
ATOM 854 N N . VAL A 1 121 ? -7.763 -0.600 1.504 1.00 98.25 121 VAL A N 1
ATOM 855 C CA . VAL A 1 121 ? -9.125 -0.748 2.022 1.00 98.25 121 VAL A CA 1
ATOM 856 C C . VAL A 1 121 ? -9.817 -1.796 1.165 1.00 98.25 121 VAL A C 1
ATOM 858 O O . VAL A 1 121 ? -9.848 -1.672 -0.060 1.00 98.25 121 VAL A O 1
ATOM 861 N N . ASP A 1 122 ? -10.296 -2.868 1.790 1.00 97.19 122 ASP A N 1
ATOM 862 C CA . ASP A 1 122 ? -10.953 -4.002 1.123 1.00 97.19 122 ASP A CA 1
ATOM 863 C C . ASP A 1 122 ? -10.128 -4.580 -0.048 1.00 97.19 122 ASP A C 1
ATOM 865 O O . ASP A 1 122 ? -10.647 -4.986 -1.090 1.00 97.19 122 ASP A O 1
ATOM 869 N N . GLY A 1 123 ? -8.801 -4.592 0.120 1.00 94.62 123 GLY A N 1
ATOM 870 C CA . GLY A 1 123 ? -7.837 -5.074 -0.874 1.00 94.62 123 GLY A CA 1
ATOM 871 C C . GLY A 1 123 ? -7.484 -4.080 -1.988 1.00 94.62 123 GLY A C 1
ATOM 872 O O . GLY A 1 123 ? -6.667 -4.406 -2.850 1.00 94.62 123 GLY A O 1
ATOM 873 N N . VAL A 1 124 ? -8.044 -2.867 -1.985 1.00 95.81 124 VAL A N 1
ATOM 874 C CA . VAL A 1 124 ? -7.713 -1.795 -2.937 1.00 95.81 124 VAL A CA 1
ATOM 875 C C . VAL A 1 124 ? -6.675 -0.868 -2.320 1.00 95.81 124 VAL A C 1
ATOM 877 O O . VAL A 1 124 ? -6.897 -0.351 -1.234 1.00 95.81 124 VAL A O 1
ATOM 880 N N . ASN A 1 125 ? -5.549 -0.633 -3.001 1.00 95.12 125 ASN A N 1
ATOM 881 C CA . ASN A 1 125 ? -4.543 0.318 -2.524 1.00 95.12 125 ASN A CA 1
ATOM 882 C C . ASN A 1 125 ? -5.116 1.742 -2.577 1.00 95.12 125 ASN A C 1
ATOM 884 O O . ASN A 1 125 ? -5.489 2.210 -3.654 1.00 95.12 125 ASN A O 1
ATOM 888 N N . VAL A 1 126 ? -5.187 2.405 -1.424 1.00 96.94 126 VAL A N 1
ATOM 889 C CA . VAL A 1 126 ? -5.737 3.764 -1.290 1.00 96.94 126 VAL A CA 1
ATOM 890 C C . VAL A 1 126 ? -4.669 4.797 -0.945 1.00 96.94 126 VAL A C 1
ATOM 892 O O . VAL A 1 126 ? -4.854 5.975 -1.237 1.00 96.94 126 VAL A O 1
ATOM 895 N N . SER A 1 127 ? -3.549 4.376 -0.347 1.00 95.94 127 SER A N 1
ATOM 896 C CA . SER A 1 127 ? -2.468 5.281 0.043 1.00 95.94 127 SER A CA 1
ATOM 897 C C . SER A 1 127 ? -1.098 4.595 0.053 1.00 95.94 127 SER A C 1
ATOM 899 O O . SER A 1 127 ? -0.981 3.379 0.235 1.00 95.94 127 SER A O 1
ATOM 901 N N . MET A 1 128 ? -0.054 5.403 -0.138 1.00 95.62 128 MET A N 1
ATOM 902 C CA . MET A 1 128 ? 1.363 5.035 -0.058 1.00 95.62 128 MET A CA 1
ATOM 903 C C . MET A 1 128 ? 2.114 6.129 0.717 1.00 95.62 128 MET A C 1
ATOM 905 O O . MET A 1 128 ? 2.799 6.963 0.110 1.00 95.62 128 MET A O 1
ATOM 909 N N . PRO A 1 129 ? 1.906 6.235 2.040 1.00 94.69 129 PRO A N 1
ATOM 910 C CA . PRO A 1 129 ? 2.455 7.339 2.809 1.00 94.69 129 PRO A CA 1
ATOM 911 C C . PRO A 1 129 ? 3.984 7.249 2.903 1.00 94.69 129 PRO A C 1
ATOM 913 O O . PRO A 1 129 ? 4.581 6.174 2.945 1.00 94.69 129 PRO A O 1
ATOM 916 N N . THR A 1 130 ? 4.635 8.411 2.964 1.00 93.25 130 THR A N 1
ATOM 917 C CA . THR A 1 130 ? 6.089 8.527 3.186 1.00 93.25 130 THR A CA 1
ATOM 918 C C . THR A 1 130 ? 6.455 8.625 4.668 1.00 93.25 130 THR A C 1
ATOM 920 O O . THR A 1 130 ? 7.632 8.714 5.018 1.00 93.25 130 THR A O 1
ATOM 923 N N . THR A 1 131 ? 5.441 8.622 5.530 1.00 95.56 131 THR A N 1
ATOM 924 C CA . THR A 1 131 ? 5.519 8.645 6.990 1.00 95.56 131 THR A CA 1
ATOM 925 C C . THR A 1 131 ? 4.628 7.547 7.565 1.00 95.56 131 THR A C 1
ATOM 927 O O . THR A 1 131 ? 3.859 6.923 6.842 1.00 95.56 131 THR A O 1
ATOM 930 N N . GLU A 1 132 ? 4.693 7.337 8.874 1.00 96.94 132 GLU A N 1
ATOM 931 C CA . GLU A 1 132 ? 3.871 6.357 9.605 1.00 96.94 132 GLU A CA 1
ATOM 932 C C . GLU A 1 132 ? 2.380 6.722 9.684 1.00 96.94 132 GLU A C 1
ATOM 934 O O . GLU A 1 132 ? 1.562 5.920 10.125 1.00 96.94 132 GLU A O 1
ATOM 939 N N . THR A 1 133 ? 2.021 7.920 9.225 1.00 97.31 133 THR A N 1
ATOM 940 C CA . THR A 1 133 ? 0.659 8.454 9.243 1.00 97.31 133 THR A CA 1
ATOM 941 C C . THR A 1 133 ? 0.154 8.693 7.821 1.00 97.31 133 THR A C 1
ATOM 943 O O . THR A 1 133 ? 0.896 9.193 6.969 1.00 97.31 133 THR A O 1
ATOM 946 N N . SER A 1 134 ? -1.116 8.366 7.581 1.00 97.38 134 SER A N 1
ATOM 947 C CA . SER A 1 134 ? -1.867 8.643 6.355 1.00 97.38 134 SER A CA 1
ATOM 948 C C . SER A 1 134 ? -3.287 9.082 6.691 1.00 97.38 134 SER A C 1
ATOM 950 O O . SER A 1 134 ? -3.873 8.592 7.647 1.00 97.38 134 SER A O 1
ATOM 952 N N . GLU A 1 135 ? -3.874 9.928 5.852 1.00 97.75 135 GLU A N 1
ATOM 953 C CA . GLU A 1 135 ? -5.317 10.182 5.853 1.00 97.75 135 GLU A CA 1
ATOM 954 C C . GLU A 1 135 ? -5.972 9.300 4.781 1.00 97.75 135 GLU A C 1
ATOM 956 O O . GLU A 1 135 ? -5.409 9.136 3.692 1.00 97.75 135 GLU A O 1
ATOM 961 N N . ILE A 1 136 ? -7.105 8.676 5.104 1.00 97.44 136 ILE A N 1
ATOM 962 C CA . ILE A 1 136 ? -7.936 7.914 4.159 1.00 97.44 136 ILE A CA 1
ATOM 963 C C . ILE A 1 136 ? -9.413 8.235 4.398 1.00 97.44 136 ILE A C 1
ATOM 965 O O . ILE A 1 136 ? -9.799 8.533 5.521 1.00 97.44 136 ILE A O 1
ATOM 969 N N . GLU A 1 137 ? -10.250 8.105 3.374 1.00 97.19 137 GLU A N 1
ATOM 970 C CA . GLU A 1 137 ? -11.707 8.214 3.500 1.00 97.19 137 GLU A CA 1
ATOM 971 C C . GLU A 1 137 ? -12.338 6.820 3.383 1.00 97.19 137 GLU A C 1
ATOM 973 O O . GLU A 1 137 ? -11.919 6.010 2.550 1.00 97.19 137 GLU A O 1
ATOM 978 N N . LEU A 1 138 ? -13.350 6.540 4.207 1.00 97.62 138 LEU A N 1
ATOM 979 C CA . LEU A 1 138 ? -14.134 5.306 4.141 1.00 97.62 138 LEU A CA 1
ATOM 980 C C . LEU A 1 138 ? -15.592 5.610 3.801 1.00 97.62 138 LEU A C 1
ATOM 982 O O . LEU A 1 138 ? -16.210 6.512 4.375 1.00 97.62 138 LEU A O 1
ATOM 986 N N . GLU A 1 139 ? -16.166 4.813 2.900 1.00 96.88 139 GLU A N 1
ATOM 987 C CA . GLU A 1 139 ? -17.614 4.791 2.710 1.00 96.88 139 GLU A CA 1
ATOM 988 C C . GLU A 1 139 ? -18.304 4.241 3.967 1.00 96.88 139 GLU A C 1
ATOM 990 O O . GLU A 1 139 ? -17.676 3.653 4.840 1.00 96.88 139 GLU A O 1
ATOM 995 N N . ARG A 1 140 ? -19.621 4.433 4.099 1.00 97.69 140 ARG A N 1
ATOM 996 C CA . ARG A 1 140 ? -20.359 3.806 5.202 1.00 97.69 140 ARG A CA 1
ATOM 997 C C . ARG A 1 140 ? -20.319 2.283 5.051 1.00 97.69 140 ARG A C 1
ATOM 999 O O . ARG A 1 140 ? -20.819 1.755 4.056 1.00 97.69 140 ARG A O 1
ATOM 1006 N N . GLY A 1 141 ? -19.899 1.578 6.097 1.00 98.12 141 GLY A N 1
ATOM 1007 C CA . GLY A 1 141 ? -19.890 0.119 6.114 1.00 98.12 141 GLY A CA 1
ATOM 1008 C C . GLY A 1 141 ? -18.836 -0.479 7.034 1.00 98.12 141 GLY A C 1
ATOM 1009 O O . GLY A 1 141 ? -18.183 0.220 7.803 1.00 98.12 141 GLY A O 1
ATOM 1010 N N . VAL A 1 142 ? -18.700 -1.802 6.966 1.00 98.38 142 VAL A N 1
ATOM 1011 C CA . VAL A 1 142 ? -17.579 -2.526 7.578 1.00 98.38 142 VAL A CA 1
ATOM 1012 C C . VAL A 1 142 ? -16.481 -2.643 6.531 1.00 98.38 142 VAL A C 1
ATOM 1014 O O . VAL A 1 142 ? -16.768 -3.069 5.413 1.00 98.38 142 VAL A O 1
ATOM 1017 N N . HIS A 1 143 ? -15.257 -2.285 6.909 1.00 98.50 143 HIS A N 1
ATOM 1018 C CA . HIS A 1 143 ? -14.091 -2.269 6.031 1.00 98.50 143 HIS A CA 1
ATOM 1019 C C . HIS A 1 143 ? -12.912 -2.983 6.678 1.00 98.50 143 HIS A C 1
ATOM 1021 O O . HIS A 1 143 ? -12.706 -2.886 7.891 1.00 98.50 143 HIS A O 1
ATOM 1027 N N . VAL A 1 144 ? -12.107 -3.650 5.855 1.00 98.69 144 VAL A N 1
ATOM 1028 C CA . VAL A 1 144 ? -10.7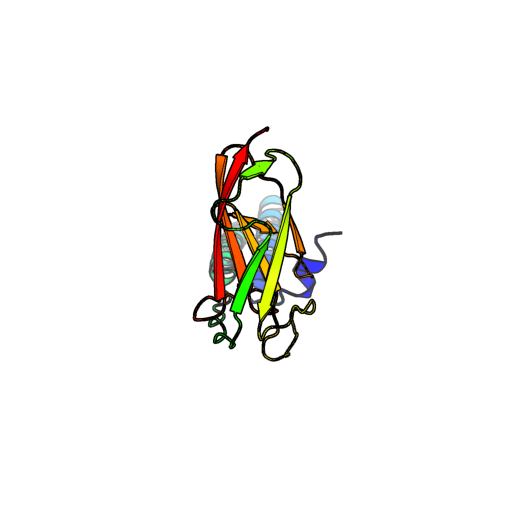97 -4.168 6.262 1.00 98.69 144 VAL A CA 1
ATOM 1029 C C . VAL A 1 144 ? -9.726 -3.194 5.798 1.00 98.69 144 VAL A C 1
ATOM 1031 O O . VAL A 1 144 ? -9.606 -2.927 4.601 1.00 98.69 144 VAL A O 1
ATOM 1034 N N . ILE A 1 145 ? -8.937 -2.681 6.740 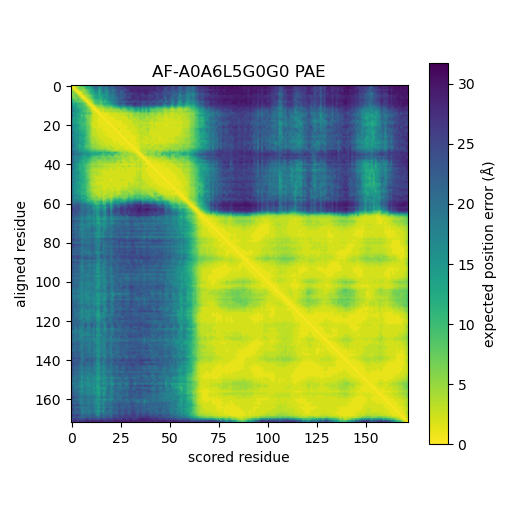1.00 98.62 145 ILE A N 1
ATOM 1035 C CA . ILE A 1 145 ? -7.760 -1.864 6.448 1.00 98.62 145 ILE A CA 1
ATOM 1036 C C . ILE A 1 145 ? -6.526 -2.753 6.581 1.00 98.62 145 ILE A C 1
ATOM 1038 O O . ILE A 1 145 ? -6.270 -3.312 7.647 1.00 98.62 145 ILE A O 1
ATOM 1042 N N . THR A 1 146 ? -5.743 -2.845 5.509 1.00 98.75 146 THR A N 1
ATOM 1043 C CA . THR A 1 146 ? -4.465 -3.564 5.491 1.00 98.75 146 THR A CA 1
ATOM 1044 C C . THR A 1 146 ? -3.325 -2.563 5.386 1.00 98.75 146 THR A C 1
ATOM 1046 O O . THR A 1 146 ? -3.286 -1.767 4.448 1.00 98.75 146 THR A O 1
ATOM 1049 N N . ALA A 1 147 ? -2.363 -2.640 6.299 1.00 98.50 147 ALA A N 1
ATOM 1050 C CA . ALA A 1 147 ? -1.073 -1.974 6.176 1.00 98.50 147 ALA A CA 1
ATOM 1051 C C . ALA A 1 147 ? -0.033 -3.008 5.734 1.00 98.50 147 ALA A C 1
ATOM 1053 O O . ALA A 1 147 ? 0.129 -4.036 6.383 1.00 98.50 147 ALA A O 1
ATOM 1054 N N . GLU A 1 148 ? 0.662 -2.769 4.625 1.00 98.38 148 GLU A N 1
ATOM 1055 C CA . GLU A 1 148 ? 1.686 -3.671 4.088 1.00 98.38 148 GLU A CA 1
ATOM 1056 C C . GLU A 1 148 ? 3.023 -2.949 3.960 1.00 98.38 148 GLU A C 1
ATOM 1058 O O . GLU A 1 148 ? 3.091 -1.858 3.395 1.00 98.38 148 GLU A O 1
ATOM 1063 N N . PHE A 1 149 ? 4.089 -3.587 4.437 1.00 98.12 149 PHE A N 1
ATOM 1064 C CA . PHE A 1 149 ? 5.454 -3.119 4.244 1.00 98.12 149 PHE A CA 1
ATOM 1065 C C . PHE A 1 149 ? 6.048 -3.794 3.007 1.00 98.12 149 PHE A C 1
ATOM 1067 O O . PHE A 1 149 ? 6.108 -5.024 2.922 1.00 98.12 149 PHE A O 1
ATOM 1074 N N . VAL A 1 150 ? 6.478 -2.991 2.038 1.00 96.25 150 VAL A N 1
ATOM 1075 C CA . VAL A 1 150 ? 7.054 -3.446 0.765 1.00 96.25 150 VAL A CA 1
ATOM 1076 C C . VAL A 1 150 ? 8.483 -2.940 0.614 1.00 96.25 150 VAL A C 1
ATOM 1078 O O . VAL A 1 150 ? 8.897 -2.002 1.296 1.00 96.25 150 VAL A O 1
ATOM 1081 N N . SER A 1 151 ? 9.259 -3.557 -0.272 1.00 94.81 151 SER A N 1
ATOM 1082 C CA . SER A 1 151 ? 10.626 -3.122 -0.556 1.00 94.81 151 SER A CA 1
ATOM 1083 C C . SER A 1 151 ? 10.666 -1.730 -1.210 1.00 94.81 151 SER A C 1
ATOM 1085 O O . SER A 1 151 ? 9.635 -1.240 -1.683 1.00 94.81 151 SER A O 1
ATOM 1087 N N . PRO A 1 152 ? 11.842 -1.073 -1.269 1.00 93.50 152 PRO A N 1
ATOM 1088 C CA . PRO A 1 152 ? 11.976 0.260 -1.868 1.00 93.50 152 PRO A CA 1
ATOM 1089 C C . PRO A 1 152 ? 11.539 0.326 -3.345 1.00 93.50 152 PRO A C 1
ATOM 1091 O O . PRO A 1 152 ? 11.041 1.332 -3.829 1.00 93.50 152 PRO A O 1
ATOM 1094 N N . ASP A 1 153 ? 11.658 -0.773 -4.078 1.00 90.06 153 ASP A N 1
ATOM 1095 C CA . ASP A 1 153 ? 11.194 -0.920 -5.460 1.00 90.06 153 ASP A CA 1
ATOM 1096 C C . ASP A 1 153 ? 9.732 -1.415 -5.568 1.00 90.06 153 ASP A C 1
ATOM 1098 O O . ASP A 1 153 ? 9.290 -1.834 -6.634 1.00 90.06 153 ASP A O 1
ATOM 1102 N N . HIS A 1 154 ? 8.955 -1.325 -4.480 1.00 92.06 154 HIS A N 1
ATOM 1103 C CA . HIS A 1 154 ? 7.543 -1.721 -4.364 1.00 92.06 154 HIS A CA 1
ATOM 1104 C C . HIS A 1 154 ? 7.252 -3.213 -4.597 1.00 92.06 154 HIS A C 1
ATOM 1106 O O . HIS A 1 154 ? 6.116 -3.588 -4.906 1.00 92.06 154 HIS A O 1
ATOM 1112 N N . HIS A 1 155 ? 8.239 -4.089 -4.412 1.00 91.31 155 HIS A N 1
ATOM 1113 C CA . HIS A 1 155 ? 7.999 -5.527 -4.397 1.00 91.31 155 HIS A CA 1
ATOM 1114 C C . HIS A 1 155 ? 7.538 -5.989 -3.012 1.00 91.31 155 HIS A C 1
ATOM 1116 O O . HIS A 1 155 ? 7.992 -5.521 -1.968 1.00 91.31 155 HIS A O 1
ATOM 1122 N N . GLN A 1 156 ? 6.634 -6.963 -2.993 1.00 93.25 156 GLN A N 1
ATOM 1123 C CA . GLN A 1 156 ? 6.239 -7.612 -1.748 1.00 93.25 156 GLN A CA 1
ATOM 1124 C C . GLN A 1 156 ? 7.408 -8.426 -1.194 1.00 93.25 156 GLN A C 1
ATOM 1126 O O . GLN A 1 156 ? 8.062 -9.161 -1.936 1.00 93.25 156 GLN A O 1
ATOM 1131 N N . PHE A 1 157 ? 7.636 -8.361 0.115 1.00 94.88 157 PHE A N 1
ATOM 1132 C CA . PHE A 1 157 ? 8.566 -9.271 0.777 1.00 94.88 157 PHE A CA 1
ATOM 1133 C C . PHE A 1 157 ? 8.033 -10.715 0.808 1.00 94.88 157 PHE A C 1
ATOM 1135 O O . PHE A 1 157 ? 6.834 -10.972 0.668 1.00 94.88 157 PHE A O 1
ATOM 1142 N N . SER A 1 158 ? 8.934 -11.681 0.995 1.00 93.75 158 SER A N 1
ATOM 1143 C CA . SER A 1 158 ? 8.613 -13.097 1.190 1.00 93.75 158 SER A CA 1
ATOM 1144 C C . SER A 1 158 ? 9.248 -13.632 2.487 1.00 93.75 158 SER A C 1
ATOM 1146 O O . SER A 1 158 ? 10.473 -13.792 2.530 1.00 93.75 158 SER A O 1
ATOM 1148 N N . PRO A 1 159 ? 8.456 -13.983 3.523 1.00 95.06 159 PRO A N 1
ATOM 1149 C CA . PRO A 1 159 ? 6.995 -13.856 3.599 1.00 95.06 159 PRO A CA 1
ATOM 1150 C C . PRO A 1 159 ? 6.508 -12.398 3.556 1.00 95.06 159 PRO A C 1
ATOM 1152 O O . PRO A 1 159 ? 7.265 -11.470 3.819 1.00 95.06 159 PRO A O 1
ATOM 1155 N N . ARG A 1 160 ? 5.230 -12.207 3.218 1.00 96.25 160 ARG A N 1
ATOM 1156 C CA . ARG A 1 160 ? 4.588 -10.886 3.210 1.00 96.25 160 ARG A CA 1
ATOM 1157 C C . ARG A 1 160 ? 4.593 -10.291 4.622 1.00 96.25 160 ARG A C 1
ATOM 1159 O O . ARG A 1 160 ? 4.262 -11.004 5.568 1.00 96.25 160 ARG A O 1
ATOM 1166 N N . ILE A 1 161 ? 4.911 -9.003 4.740 1.00 97.94 161 ILE A N 1
ATOM 1167 C CA . ILE A 1 161 ? 4.890 -8.250 6.001 1.00 97.94 161 ILE A CA 1
ATOM 1168 C C . ILE A 1 161 ? 3.687 -7.315 5.961 1.00 97.94 161 ILE A C 1
ATOM 1170 O O . ILE A 1 161 ? 3.669 -6.354 5.193 1.00 97.94 161 ILE A O 1
ATOM 1174 N N . PHE A 1 162 ? 2.655 -7.627 6.734 1.00 98.44 162 PHE A N 1
ATOM 1175 C CA . PHE A 1 162 ? 1.416 -6.863 6.749 1.00 98.44 162 PHE A CA 1
ATOM 1176 C C . PHE A 1 162 ? 0.693 -7.031 8.086 1.00 98.44 162 PHE A C 1
ATOM 1178 O O . PHE A 1 162 ? 0.918 -8.020 8.780 1.00 98.44 162 PHE A O 1
ATOM 1185 N N . GLU A 1 163 ? -0.188 -6.088 8.395 1.00 98.44 163 GLU A N 1
ATOM 1186 C CA . GLU A 1 163 ? -1.140 -6.146 9.505 1.00 98.44 163 GLU A CA 1
ATOM 1187 C C . GLU A 1 163 ? -2.527 -5.753 8.980 1.00 98.44 163 GLU A C 1
ATOM 1189 O O . GLU A 1 163 ? -2.639 -4.955 8.041 1.00 98.44 163 GLU A O 1
ATOM 1194 N N . GLU A 1 164 ? -3.585 -6.317 9.562 1.00 98.50 164 GLU A N 1
ATOM 1195 C CA . GLU A 1 164 ? -4.972 -6.049 9.172 1.00 98.50 164 GLU A CA 1
ATOM 1196 C C . GLU A 1 164 ? -5.842 -5.749 10.383 1.00 98.50 164 GLU A C 1
ATOM 1198 O O . GLU A 1 164 ? -5.753 -6.413 11.416 1.00 98.50 164 GLU A O 1
ATOM 1203 N N . ILE A 1 165 ? -6.732 -4.778 10.214 1.00 98.69 165 ILE A N 1
ATOM 1204 C CA . ILE A 1 165 ? -7.785 -4.462 11.172 1.00 98.69 165 ILE A CA 1
ATOM 1205 C C . ILE A 1 165 ? -9.128 -4.348 10.458 1.00 98.69 165 ILE A C 1
ATOM 1207 O O . ILE A 1 165 ? -9.207 -3.942 9.299 1.00 98.69 165 ILE A O 1
ATOM 1211 N N . GLU A 1 166 ? -10.198 -4.672 11.170 1.00 98.75 166 GLU A N 1
ATOM 1212 C CA . GLU A 1 166 ? -11.567 -4.394 10.753 1.00 98.75 166 GLU A CA 1
ATOM 1213 C C . GLU A 1 166 ? -12.050 -3.111 11.435 1.00 98.75 166 GLU A C 1
ATOM 1215 O O . GLU A 1 166 ? -11.812 -2.904 12.624 1.00 98.75 166 GLU A O 1
ATOM 1220 N N . VAL A 1 167 ? -12.745 -2.242 10.706 1.00 98.38 167 VAL A N 1
ATOM 1221 C CA . VAL A 1 167 ? -13.375 -1.034 11.255 1.00 98.38 167 VAL A CA 1
ATOM 1222 C C . VAL A 1 167 ? -14.794 -0.883 10.726 1.00 98.38 167 VAL A C 1
ATOM 1224 O O . VAL A 1 167 ? -15.140 -1.391 9.662 1.00 98.38 167 VAL A O 1
ATOM 1227 N N . THR A 1 168 ? -15.632 -0.156 11.463 1.00 98.50 168 THR A N 1
ATOM 1228 C CA . THR A 1 168 ? -16.968 0.247 11.004 1.00 98.50 168 THR A CA 1
ATOM 1229 C C . THR A 1 168 ? -17.010 1.754 10.779 1.00 98.50 168 THR A C 1
ATOM 1231 O O . THR A 1 168 ? -16.828 2.526 11.718 1.00 98.50 168 THR A O 1
ATOM 1234 N N . ALA A 1 169 ? -17.285 2.180 9.555 1.00 97.81 169 ALA A N 1
ATOM 1235 C CA . ALA A 1 169 ? -17.505 3.572 9.196 1.00 97.81 169 ALA A CA 1
ATOM 1236 C C . ALA A 1 169 ? -19.013 3.892 9.203 1.00 97.81 169 ALA A C 1
ATOM 1238 O O . ALA A 1 169 ? -19.803 3.203 8.549 1.00 97.81 169 ALA A O 1
ATOM 1239 N N . ASP A 1 170 ? -19.426 4.911 9.959 1.00 95.88 170 ASP A N 1
ATOM 1240 C CA . ASP A 1 170 ? -20.827 5.352 10.058 1.00 95.88 170 ASP A CA 1
ATOM 1241 C C . ASP A 1 170 ? -20.930 6.874 10.267 1.00 95.88 170 ASP A C 1
ATOM 1243 O O . ASP A 1 170 ? -19.996 7.505 10.758 1.00 95.88 170 ASP A O 1
ATOM 1247 N N . ASP A 1 171 ? -22.082 7.465 9.933 1.00 85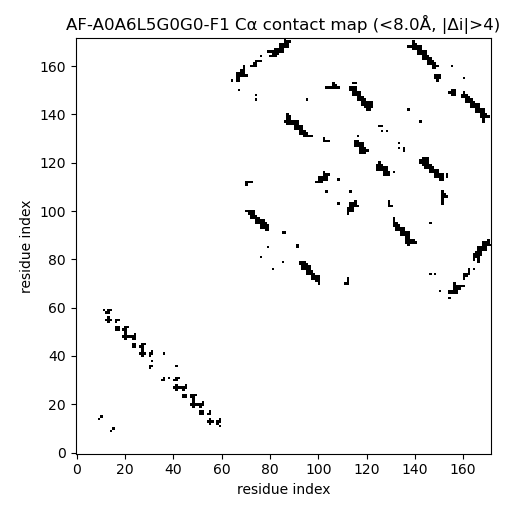.12 171 ASP A N 1
ATOM 1248 C CA . ASP A 1 171 ? -22.273 8.928 9.850 1.00 85.12 171 ASP A CA 1
ATOM 1249 C C . ASP A 1 171 ? -22.349 9.637 11.221 1.00 85.12 171 ASP A C 1
ATOM 1251 O O . ASP A 1 171 ? -22.596 10.836 11.237 1.00 85.12 171 ASP A O 1
ATOM 1255 N N . ARG A 1 172 ? -22.224 8.902 12.338 1.00 61.97 172 ARG A N 1
ATOM 1256 C CA . ARG A 1 172 ? -22.477 9.328 13.737 1.00 61.97 172 ARG A CA 1
ATOM 1257 C C . ARG A 1 172 ? -23.418 10.528 13.952 1.00 61.97 172 ARG A C 1
ATOM 1259 O O . ARG A 1 172 ? -22.980 11.695 13.892 1.00 61.97 172 ARG A O 1
#

Radius of gyration: 23.97 Å; Cα contacts (8 Å, |Δi|>4): 337; chains: 1; bounding box: 42×30×72 Å

Sequence (172 aa):
MSLAHILSNSGGPDVELLIAAFGAGVLGIVFFMQKAVKPQVSVVLLLVAVALGITAFSLGGSESGVNPPAPDVALTFVTPSNEATVPSGEDIEVTIDIEGGQLVTDPNSTVEGGGHLHIYVDGVNVSMPTTETSEIELERGVHVITAEFVSPDHHQFSPRIFEEIEVTADDR